Protein AF-A0A367Y0B6-F1 (afdb_monomer_lite)

Secondary structure (DSSP, 8-state):
-HHHHHHHHHHHHHHHHHHHHT--TTSHHHHHHHHHHHHHHTTS-HHHHHHHHHH-GGGHHHHHHHHHHS-----SS------S--

Structure (mmCIF, N/CA/C/O backbone):
data_AF-A0A367Y0B6-F1
#
_entry.id   AF-A0A367Y0B6-F1
#
loop_
_atom_site.group_PDB
_atom_site.id
_atom_site.type_symbol
_atom_site.label_atom_id
_atom_site.label_alt_id
_atom_site.label_comp_id
_atom_site.label_asym_id
_atom_site.label_entity_id
_atom_site.label_seq_id
_atom_site.pdbx_PDB_ins_code
_atom_site.Cartn_x
_atom_site.Cartn_y
_atom_site.Cartn_z
_atom_site.occupancy
_atom_site.B_iso_or_equiv
_atom_site.auth_seq_id
_atom_site.auth_comp_id
_atom_site.auth_asym_id
_atom_site.auth_atom_id
_atom_site.pdbx_PDB_model_num
ATOM 1 N N . MET A 1 1 ? 34.551 -11.726 14.968 1.00 56.38 1 MET A N 1
ATOM 2 C CA . MET A 1 1 ? 34.124 -10.736 13.948 1.00 56.38 1 MET A CA 1
ATOM 3 C C . MET A 1 1 ? 32.629 -10.856 13.637 1.00 56.38 1 MET A C 1
ATOM 5 O O . MET A 1 1 ? 31.923 -9.873 13.808 1.00 56.38 1 MET A O 1
ATOM 9 N N . LEU A 1 2 ? 32.121 -12.050 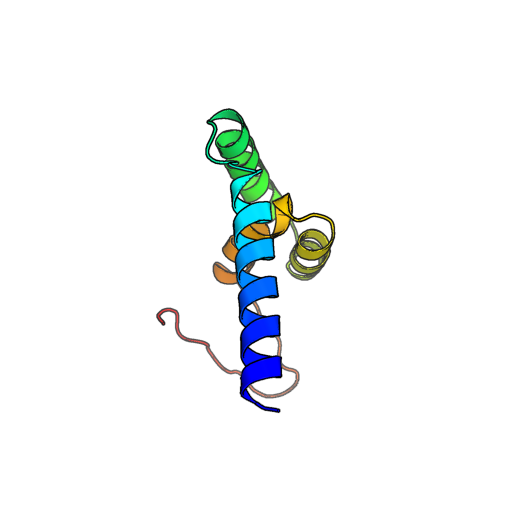13.304 1.00 58.34 2 LEU A N 1
ATOM 10 C CA . LEU A 1 2 ? 30.683 -12.310 13.098 1.00 58.34 2 LEU A CA 1
ATOM 11 C C . LEU A 1 2 ? 29.786 -11.939 14.295 1.00 58.34 2 LEU A C 1
ATOM 13 O O . LEU A 1 2 ? 28.784 -11.258 14.111 1.00 58.34 2 LEU A O 1
ATOM 17 N N . GLU A 1 3 ? 30.170 -12.287 15.527 1.00 67.19 3 GLU A N 1
ATOM 18 C CA . GLU A 1 3 ? 29.369 -11.925 16.712 1.00 67.19 3 GLU A CA 1
ATOM 19 C C . GLU A 1 3 ? 29.258 -10.415 16.948 1.00 67.19 3 GLU A C 1
ATOM 21 O O . GLU A 1 3 ? 28.246 -9.930 17.448 1.00 67.19 3 GLU A O 1
ATOM 26 N N . TYR A 1 4 ? 30.291 -9.656 16.578 1.00 74.19 4 TYR A N 1
ATOM 27 C CA . TYR A 1 4 ? 30.266 -8.202 16.690 1.00 74.19 4 TYR A CA 1
ATOM 28 C C . TYR A 1 4 ? 29.253 -7.611 15.705 1.00 74.19 4 TYR A C 1
ATOM 30 O O . TYR A 1 4 ? 28.452 -6.765 16.088 1.00 74.19 4 TYR A O 1
ATOM 38 N N . ILE A 1 5 ? 29.226 -8.122 14.470 1.00 62.72 5 ILE A N 1
ATOM 39 C CA . ILE A 1 5 ? 28.266 -7.714 13.437 1.00 62.72 5 ILE A CA 1
ATOM 40 C C . ILE A 1 5 ? 26.833 -8.055 13.872 1.00 62.72 5 ILE A C 1
ATOM 42 O O . ILE A 1 5 ? 25.965 -7.184 13.834 1.00 62.72 5 ILE A O 1
ATOM 46 N N . LEU A 1 6 ? 26.591 -9.270 14.375 1.00 60.47 6 LEU A N 1
ATOM 47 C CA . LEU A 1 6 ? 25.269 -9.687 14.865 1.00 60.47 6 LEU A CA 1
ATOM 48 C C . LEU A 1 6 ? 24.782 -8.812 16.028 1.00 60.47 6 LEU A C 1
ATOM 50 O O . LEU A 1 6 ? 23.642 -8.349 16.021 1.00 60.47 6 LEU A O 1
ATOM 54 N N . ARG A 1 7 ? 25.666 -8.480 16.978 1.00 69.12 7 ARG A N 1
ATOM 55 C CA . ARG A 1 7 ? 25.333 -7.576 18.091 1.00 69.12 7 ARG A CA 1
ATOM 56 C C . ARG A 1 7 ? 24.999 -6.155 17.633 1.00 69.12 7 ARG A C 1
ATOM 58 O O . ARG A 1 7 ? 24.189 -5.505 18.289 1.00 69.12 7 ARG A O 1
ATOM 65 N N . GLN A 1 8 ? 25.595 -5.657 16.548 1.00 65.69 8 GLN A N 1
ATOM 66 C CA . GLN A 1 8 ? 25.244 -4.338 16.006 1.00 65.69 8 GLN A CA 1
ATOM 67 C C . GLN A 1 8 ? 23.898 -4.360 15.270 1.00 65.69 8 GLN A C 1
ATOM 69 O O . GLN A 1 8 ? 23.096 -3.439 15.439 1.00 65.69 8 GLN A O 1
ATOM 74 N N . VAL A 1 9 ? 23.600 -5.436 14.535 1.00 68.19 9 VAL A N 1
ATOM 75 C CA . VAL A 1 9 ? 22.299 -5.630 13.872 1.00 68.19 9 VAL A CA 1
ATOM 76 C C . VAL A 1 9 ? 21.161 -5.714 14.896 1.00 68.19 9 VAL A C 1
ATOM 78 O O . VAL A 1 9 ? 20.135 -5.050 14.729 1.00 68.19 9 VAL A O 1
ATOM 81 N N . ASP A 1 10 ? 21.348 -6.447 15.996 1.00 67.69 10 ASP A N 1
ATOM 82 C CA . ASP A 1 10 ? 20.330 -6.564 17.048 1.00 67.69 10 ASP A CA 1
ATOM 83 C C . ASP A 1 10 ? 20.119 -5.263 17.831 1.00 67.69 10 ASP A C 1
ATOM 85 O O . ASP A 1 10 ? 18.983 -4.926 18.181 1.00 67.69 10 ASP A O 1
ATOM 89 N N . ARG A 1 11 ? 21.176 -4.468 18.056 1.00 62.47 11 ARG A N 1
ATOM 90 C CA . ARG A 1 11 ? 21.028 -3.116 18.624 1.00 62.47 11 ARG A CA 1
ATOM 91 C C . ARG A 1 11 ? 20.224 -2.206 17.701 1.00 62.47 11 ARG A C 1
ATOM 93 O O . ARG A 1 11 ? 19.307 -1.542 18.183 1.00 62.47 11 ARG A O 1
ATOM 100 N N . GLY A 1 12 ? 20.506 -2.228 16.397 1.00 59.69 12 GLY A N 1
ATOM 101 C CA . GLY A 1 12 ? 19.748 -1.468 15.399 1.00 59.69 12 GLY A CA 1
ATOM 102 C C . GLY A 1 12 ? 18.268 -1.857 15.376 1.00 59.69 12 GLY A C 1
ATOM 103 O O . GLY A 1 12 ? 17.396 -0.988 15.415 1.00 59.69 12 GLY A O 1
ATOM 104 N N . ARG A 1 13 ? 17.964 -3.161 15.423 1.00 60.12 13 ARG A N 1
ATOM 105 C CA . ARG A 1 13 ? 1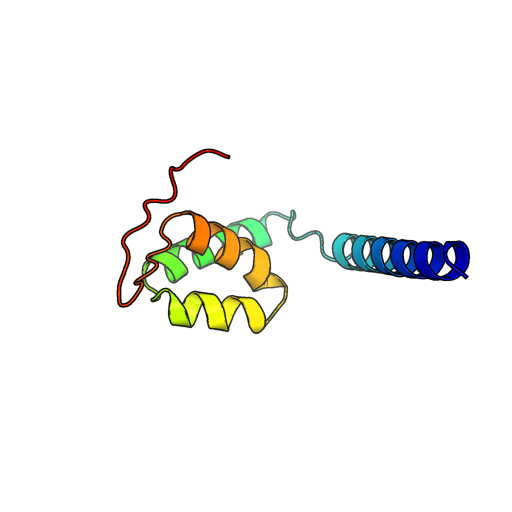6.586 -3.682 15.489 1.00 60.12 13 ARG A CA 1
ATOM 106 C C . ARG A 1 13 ? 15.850 -3.264 16.760 1.00 60.12 13 ARG A C 1
ATOM 108 O O . ARG A 1 13 ? 14.684 -2.882 16.688 1.00 60.12 13 ARG A O 1
ATOM 115 N N . ASN A 1 14 ? 16.510 -3.298 17.915 1.00 58.16 14 ASN A N 1
ATOM 116 C CA . ASN A 1 14 ? 15.900 -2.898 19.186 1.00 58.16 14 ASN A CA 1
ATOM 117 C C . ASN A 1 14 ? 15.685 -1.382 19.285 1.00 58.16 14 ASN A C 1
ATOM 119 O O . ASN A 1 14 ? 14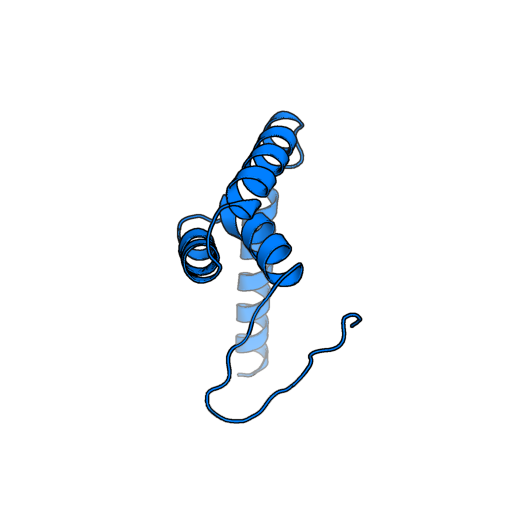.690 -0.936 19.858 1.00 58.16 14 ASN A O 1
ATOM 123 N N . GLN A 1 15 ? 16.575 -0.587 18.692 1.00 60.59 15 GLN A N 1
ATOM 124 C CA . GLN A 1 15 ? 16.424 0.862 18.614 1.00 60.59 15 GLN A CA 1
ATOM 125 C C . GLN A 1 15 ? 15.293 1.256 17.655 1.00 60.59 15 GLN A C 1
ATOM 127 O O . GLN A 1 15 ? 14.468 2.095 18.011 1.00 60.59 15 GLN A O 1
ATOM 132 N N . LEU A 1 16 ? 15.168 0.571 16.512 1.00 56.19 16 LEU A N 1
ATOM 133 C CA . LEU A 1 16 ? 14.013 0.684 15.616 1.00 56.19 16 LEU A CA 1
ATOM 134 C C . LEU A 1 16 ? 12.712 0.310 16.335 1.00 56.19 16 LEU A C 1
ATOM 136 O O . LEU A 1 16 ? 11.784 1.112 16.346 1.00 56.19 16 LEU A O 1
ATOM 140 N N . LYS A 1 17 ? 12.652 -0.842 17.018 1.00 58.03 17 LYS A N 1
ATOM 141 C CA . LYS A 1 17 ? 11.468 -1.244 17.805 1.00 58.03 17 LYS A CA 1
ATOM 142 C C . LYS A 1 17 ? 11.078 -0.205 18.862 1.00 58.03 17 LYS A C 1
ATOM 144 O O . LYS A 1 17 ? 9.893 0.069 19.026 1.00 58.03 17 LYS A O 1
ATOM 149 N N . ARG A 1 18 ? 12.048 0.418 19.544 1.00 57.09 18 ARG A N 1
ATOM 150 C CA . ARG A 1 18 ? 11.784 1.517 20.493 1.00 57.09 18 ARG A CA 1
ATOM 151 C C . ARG A 1 18 ? 11.258 2.780 19.807 1.00 57.09 18 ARG A C 1
ATOM 153 O O . ARG A 1 18 ? 10.358 3.410 20.347 1.00 57.09 18 ARG A O 1
ATOM 160 N N . LEU A 1 19 ? 11.763 3.137 18.626 1.00 55.09 19 LEU A N 1
ATOM 161 C CA . LEU A 1 19 ? 11.254 4.280 17.855 1.00 55.09 19 LEU A CA 1
ATOM 162 C C . LEU A 1 19 ? 9.830 4.042 17.322 1.00 55.09 19 LEU A C 1
ATOM 164 O O . LEU A 1 19 ? 9.017 4.969 17.330 1.00 55.09 19 LEU A O 1
ATOM 168 N N . TYR A 1 20 ? 9.510 2.809 16.918 1.00 53.97 20 TYR A N 1
ATOM 169 C CA . TYR A 1 20 ? 8.149 2.412 16.540 1.00 53.97 20 TYR A CA 1
ATOM 170 C C . TYR A 1 20 ? 7.197 2.422 17.748 1.00 53.97 20 TYR A C 1
ATOM 172 O O . TYR A 1 20 ? 6.093 2.941 17.642 1.00 53.97 20 TYR A O 1
ATOM 180 N N . SER A 1 21 ? 7.657 1.979 18.925 1.00 54.41 21 SER A N 1
ATOM 181 C CA . SER A 1 21 ? 6.882 1.999 20.179 1.00 54.41 21 SER A CA 1
ATOM 182 C C . SER A 1 21 ? 6.492 3.402 20.670 1.00 54.41 21 SER A C 1
ATOM 184 O O . SER A 1 21 ? 5.563 3.517 21.466 1.00 54.41 21 SER A O 1
ATOM 186 N N . ILE A 1 22 ? 7.194 4.462 20.257 1.00 54.78 22 ILE A N 1
ATOM 187 C CA . ILE A 1 22 ? 6.916 5.837 20.713 1.00 54.78 22 ILE A CA 1
ATOM 188 C C . ILE A 1 22 ? 5.780 6.488 19.902 1.00 54.78 22 ILE A C 1
ATOM 190 O O . ILE A 1 22 ? 5.180 7.456 20.362 1.00 54.78 22 ILE A O 1
ATOM 194 N N . ASN A 1 23 ? 5.412 5.937 18.740 1.00 50.00 23 ASN A N 1
ATOM 195 C CA . ASN A 1 23 ? 4.343 6.480 17.896 1.00 50.00 23 ASN A CA 1
ATOM 196 C C . ASN A 1 23 ? 3.234 5.457 17.712 1.00 50.00 23 ASN A C 1
ATOM 198 O O . ASN A 1 23 ? 2.991 4.979 16.608 1.00 50.00 23 ASN A O 1
ATOM 202 N N . ASN A 1 24 ? 2.564 5.135 18.816 1.00 52.78 24 ASN A N 1
ATOM 203 C CA . ASN A 1 24 ? 1.322 4.377 18.778 1.00 52.78 24 ASN A CA 1
ATOM 204 C C . ASN A 1 24 ? 0.240 5.235 18.106 1.00 52.78 24 ASN A C 1
ATOM 206 O O . ASN A 1 24 ? -0.498 5.970 18.767 1.00 52.78 24 ASN A O 1
ATOM 210 N N . PHE A 1 25 ? 0.176 5.131 16.780 1.00 53.41 25 PHE A N 1
ATOM 211 C CA . PHE A 1 25 ? -0.910 5.627 15.937 1.00 53.41 25 PHE A CA 1
ATOM 212 C C . PHE A 1 25 ? -2.212 4.817 16.139 1.00 53.41 25 PHE A C 1
ATOM 214 O O . PHE A 1 25 ? -3.242 5.165 15.587 1.00 53.41 25 PHE A O 1
ATOM 221 N N . ASP A 1 26 ? -2.227 3.830 17.042 1.00 52.94 26 ASP A N 1
ATOM 222 C CA . ASP A 1 26 ? -3.423 3.079 17.466 1.00 52.94 26 ASP A CA 1
ATOM 223 C C . ASP A 1 26 ? -4.461 3.901 18.267 1.00 52.94 26 ASP A C 1
ATOM 225 O O . ASP A 1 26 ? -5.455 3.364 18.761 1.00 52.94 26 ASP A O 1
ATOM 229 N N . ARG A 1 27 ? -4.267 5.216 18.445 1.00 55.81 27 ARG A N 1
ATOM 230 C CA . ARG A 1 27 ? -5.244 6.089 19.123 1.00 55.81 27 ARG A CA 1
ATOM 231 C C . ARG A 1 27 ? -6.269 6.603 18.111 1.00 55.81 27 ARG A C 1
ATOM 233 O O . ARG A 1 27 ? -5.890 7.193 17.108 1.00 55.81 27 ARG A O 1
ATOM 240 N N . GLY A 1 28 ? -7.562 6.445 18.411 1.00 56.56 28 GLY A N 1
ATOM 241 C CA . GLY A 1 28 ? -8.687 6.543 17.461 1.00 56.56 28 GLY A CA 1
ATOM 242 C C . GLY A 1 28 ? -8.723 7.709 16.455 1.00 56.56 28 GLY A C 1
ATOM 243 O O . GLY A 1 28 ? -9.230 7.516 15.357 1.00 56.56 28 GLY A O 1
ATOM 244 N N . ILE A 1 29 ? -8.155 8.884 16.757 1.00 61.44 29 ILE A N 1
ATOM 245 C CA . ILE A 1 29 ? -8.059 9.995 15.786 1.00 61.44 29 ILE A CA 1
ATOM 246 C C . ILE A 1 29 ? -7.135 9.636 14.613 1.00 61.44 29 ILE A C 1
ATOM 248 O O . ILE A 1 29 ? -7.445 9.945 13.467 1.00 61.44 29 ILE A O 1
ATOM 252 N N . PHE A 1 30 ? -6.022 8.953 14.870 1.00 64.19 30 PHE A N 1
ATOM 253 C CA . PHE A 1 30 ? -5.081 8.552 13.825 1.00 64.19 30 PHE A CA 1
ATOM 254 C C . PHE A 1 30 ? -5.662 7.483 12.904 1.00 64.19 30 PHE A C 1
ATOM 256 O O . PHE A 1 30 ? -5.430 7.547 11.704 1.00 64.19 30 PHE A O 1
ATOM 263 N N . ARG A 1 31 ? -6.509 6.596 13.431 1.00 67.81 31 ARG A N 1
ATOM 264 C CA . ARG A 1 31 ? -7.260 5.633 12.620 1.00 67.81 31 ARG A CA 1
ATOM 265 C C . ARG A 1 31 ? -8.233 6.320 11.651 1.00 67.81 31 ARG A C 1
ATOM 267 O O . ARG A 1 31 ? -8.324 5.922 10.498 1.00 67.81 31 ARG A O 1
ATOM 274 N N . ILE A 1 32 ? -8.904 7.395 12.079 1.00 69.94 32 ILE A N 1
ATOM 275 C CA . ILE A 1 32 ? -9.748 8.210 11.183 1.00 69.94 32 ILE A CA 1
ATOM 276 C C . ILE A 1 32 ? -8.895 8.865 10.087 1.00 69.94 32 ILE A C 1
ATOM 278 O O . ILE A 1 32 ? -9.293 8.897 8.924 1.00 69.94 32 ILE A O 1
ATOM 282 N N . ILE A 1 33 ? -7.710 9.373 10.440 1.00 78.75 33 ILE A N 1
ATOM 283 C CA . ILE A 1 33 ? -6.786 9.963 9.462 1.00 78.75 33 ILE A CA 1
ATOM 284 C C . ILE A 1 33 ? -6.304 8.899 8.469 1.00 78.75 33 ILE A C 1
ATOM 286 O O . ILE A 1 33 ? -6.237 9.189 7.279 1.00 78.75 33 ILE A O 1
ATOM 290 N N . GLU A 1 34 ? -6.020 7.675 8.917 1.00 79.25 34 GLU A N 1
ATOM 291 C CA . GLU A 1 34 ? -5.676 6.552 8.037 1.00 79.25 34 GLU A CA 1
ATOM 292 C C . GLU A 1 34 ? -6.821 6.199 7.081 1.00 79.25 34 GLU A C 1
ATOM 294 O O . GLU A 1 34 ? -6.583 6.064 5.884 1.00 79.25 34 GLU A O 1
ATOM 299 N N . GLU A 1 35 ? -8.066 6.125 7.558 1.00 81.88 35 GLU A N 1
ATOM 300 C CA . GLU A 1 35 ? -9.234 5.848 6.707 1.00 81.88 35 GLU A CA 1
ATOM 301 C C . GLU A 1 35 ? -9.449 6.933 5.640 1.00 81.88 35 GLU A C 1
ATOM 303 O O . GLU A 1 35 ? -9.725 6.625 4.477 1.00 81.88 35 GLU A O 1
ATOM 308 N N . ILE A 1 36 ? -9.301 8.210 6.010 1.00 85.94 36 ILE A N 1
ATOM 309 C CA . ILE A 1 36 ? -9.379 9.332 5.063 1.00 85.94 36 ILE A CA 1
ATOM 310 C C . ILE A 1 36 ? -8.218 9.266 4.069 1.00 85.94 36 ILE A C 1
ATOM 312 O O . ILE A 1 36 ? -8.429 9.434 2.868 1.00 85.94 36 ILE A O 1
ATOM 316 N N . LEU A 1 37 ? -7.005 9.001 4.552 1.00 87.56 37 LEU A N 1
ATOM 317 C CA . LEU A 1 37 ? -5.821 8.878 3.715 1.00 87.56 37 LEU A CA 1
ATOM 318 C C . LEU A 1 37 ? -5.993 7.756 2.689 1.00 87.56 37 LEU A C 1
ATOM 320 O O . LEU A 1 37 ? -5.756 7.999 1.513 1.00 87.56 37 LEU A O 1
ATOM 324 N N . CYS A 1 38 ? -6.463 6.573 3.086 1.00 84.94 38 CYS A N 1
ATOM 325 C CA . CYS A 1 38 ? -6.721 5.471 2.157 1.00 84.94 38 CYS A CA 1
ATOM 326 C C . CYS A 1 38 ? -7.693 5.874 1.038 1.00 84.94 38 CYS A C 1
ATOM 328 O O . CYS A 1 38 ? -7.399 5.615 -0.126 1.00 84.94 38 CYS A O 1
ATOM 330 N N . LYS A 1 39 ? -8.776 6.600 1.359 1.00 88.31 39 LYS A N 1
ATOM 331 C CA . LYS A 1 39 ? -9.709 7.135 0.348 1.00 88.31 39 LYS A CA 1
ATOM 332 C C . LYS A 1 39 ? -9.061 8.145 -0.594 1.00 88.31 39 LYS A C 1
ATOM 334 O O . LYS A 1 39 ? -9.396 8.187 -1.771 1.00 88.31 39 LYS A O 1
ATOM 339 N N . ILE A 1 40 ? -8.144 8.974 -0.094 1.00 88.69 40 ILE A N 1
ATOM 340 C CA . ILE A 1 40 ? -7.373 9.883 -0.951 1.00 88.69 40 ILE A CA 1
ATOM 341 C C . ILE A 1 40 ? -6.495 9.057 -1.894 1.00 88.69 40 ILE A C 1
ATOM 343 O O . ILE A 1 40 ? -6.510 9.302 -3.098 1.00 88.69 40 ILE A O 1
ATOM 347 N N . LEU A 1 41 ? -5.783 8.053 -1.374 1.00 89.38 41 LEU A N 1
ATOM 348 C CA . LEU A 1 41 ? -4.888 7.205 -2.164 1.00 89.38 41 LEU A CA 1
ATOM 349 C C . LEU A 1 41 ? -5.615 6.403 -3.256 1.00 89.38 41 LEU A C 1
ATOM 351 O O . LEU A 1 41 ? -4.982 6.062 -4.247 1.00 89.38 41 LEU A O 1
ATOM 355 N N . ASP A 1 42 ? -6.926 6.160 -3.140 1.00 88.25 42 ASP A N 1
ATOM 356 C CA . ASP A 1 42 ? -7.745 5.584 -4.225 1.00 88.25 42 ASP A CA 1
ATOM 357 C C . ASP A 1 42 ? -7.741 6.437 -5.503 1.00 88.25 42 ASP A C 1
ATOM 359 O O . ASP A 1 42 ? -7.946 5.920 -6.599 1.00 88.25 42 ASP A O 1
ATOM 363 N N . SER A 1 43 ? -7.523 7.745 -5.362 1.00 89.31 43 SER A N 1
ATOM 364 C CA . SER A 1 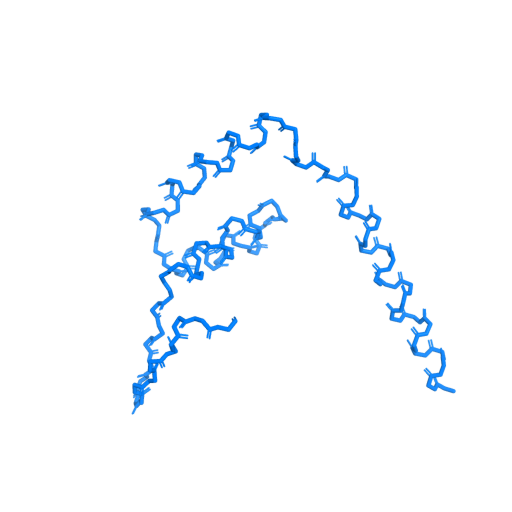43 ? -7.534 8.717 -6.460 1.00 89.31 43 SER A CA 1
ATOM 365 C C . SER A 1 43 ? -6.136 9.120 -6.940 1.00 89.31 43 SER A C 1
ATOM 367 O O . SER A 1 43 ? -6.005 9.899 -7.883 1.00 89.31 43 SER A O 1
ATOM 369 N N . VAL A 1 44 ? -5.087 8.603 -6.295 1.00 88.81 44 VAL A N 1
ATOM 370 C CA . VAL A 1 44 ? -3.688 8.939 -6.579 1.00 88.81 44 VAL A CA 1
ATOM 371 C C . VAL A 1 44 ? -3.066 7.839 -7.438 1.00 88.81 44 VAL A C 1
ATOM 373 O O . VAL A 1 44 ? -3.329 6.654 -7.246 1.00 88.81 44 VAL A O 1
ATOM 376 N N . ASN A 1 45 ? -2.226 8.216 -8.402 1.00 89.69 45 ASN A N 1
ATOM 377 C CA . ASN A 1 45 ? -1.542 7.233 -9.237 1.00 89.69 45 ASN A CA 1
ATOM 378 C C . ASN A 1 45 ? -0.454 6.470 -8.450 1.00 89.69 45 ASN A C 1
ATOM 380 O O . ASN A 1 45 ? 0.053 6.919 -7.423 1.00 89.69 45 ASN A O 1
ATOM 384 N N . GLN A 1 46 ? -0.058 5.305 -8.962 1.00 87.19 46 GLN A N 1
ATOM 385 C CA . GLN A 1 46 ? 0.897 4.420 -8.290 1.00 87.19 46 GLN A CA 1
ATOM 386 C C . GLN A 1 46 ? 2.266 5.073 -8.029 1.00 87.19 46 GLN A C 1
ATOM 388 O O . GLN A 1 46 ? 2.868 4.827 -6.984 1.00 87.19 46 GLN A O 1
ATOM 393 N N . ILE A 1 47 ? 2.762 5.901 -8.955 1.00 89.62 47 ILE A N 1
ATOM 394 C CA . ILE A 1 47 ? 4.071 6.564 -8.832 1.00 89.62 47 ILE A CA 1
ATOM 395 C C . ILE A 1 47 ? 4.047 7.575 -7.683 1.00 89.62 47 ILE A C 1
ATOM 397 O O . ILE A 1 47 ? 4.953 7.596 -6.851 1.00 89.62 47 ILE A O 1
ATOM 401 N N . ASP A 1 48 ? 2.982 8.359 -7.586 1.00 90.62 48 ASP A N 1
ATOM 402 C CA . ASP A 1 48 ? 2.805 9.344 -6.528 1.00 90.62 48 ASP A CA 1
ATOM 403 C C . ASP A 1 48 ? 2.609 8.670 -5.167 1.00 90.62 48 ASP A C 1
ATOM 405 O O . ASP A 1 48 ? 3.160 9.141 -4.173 1.00 90.62 48 ASP A O 1
ATOM 409 N N . ILE A 1 49 ? 1.929 7.518 -5.108 1.00 90.56 49 ILE A N 1
ATOM 410 C CA . ILE A 1 49 ? 1.844 6.705 -3.881 1.00 90.56 49 ILE A CA 1
ATOM 411 C C . ILE A 1 49 ? 3.238 6.208 -3.461 1.00 90.56 49 ILE A C 1
ATOM 413 O O . ILE A 1 49 ? 3.579 6.249 -2.274 1.00 90.56 49 ILE A O 1
ATOM 417 N N . ILE A 1 50 ? 4.071 5.767 -4.412 1.00 90.38 50 ILE A N 1
ATOM 418 C CA . ILE A 1 50 ? 5.458 5.358 -4.137 1.00 90.38 50 ILE A CA 1
ATOM 419 C C . ILE A 1 50 ? 6.255 6.536 -3.576 1.00 90.38 50 ILE A C 1
ATOM 421 O O . ILE A 1 50 ? 6.915 6.375 -2.550 1.00 90.38 50 ILE A O 1
ATOM 425 N N . HIS A 1 51 ? 6.178 7.715 -4.193 1.00 91.50 51 HIS A N 1
ATOM 426 C CA . HIS A 1 51 ? 6.866 8.904 -3.691 1.00 91.50 51 HIS A CA 1
ATOM 427 C C . HIS A 1 51 ? 6.377 9.295 -2.294 1.00 91.50 51 HIS A C 1
ATOM 429 O O . HIS A 1 51 ? 7.195 9.488 -1.392 1.00 91.50 51 HIS A O 1
ATOM 435 N N . LEU A 1 52 ? 5.060 9.333 -2.078 1.00 90.12 52 LEU A N 1
ATOM 436 C CA . LEU A 1 52 ? 4.445 9.700 -0.803 1.00 90.12 52 LEU A CA 1
ATOM 437 C C . LEU A 1 52 ? 4.898 8.787 0.342 1.00 90.12 52 LEU A C 1
ATOM 439 O O . LEU A 1 52 ? 5.175 9.267 1.445 1.00 90.12 52 LEU A O 1
ATOM 443 N N . ARG A 1 53 ? 5.068 7.488 0.068 1.00 89.00 53 ARG A N 1
ATOM 444 C CA . ARG A 1 53 ? 5.590 6.501 1.025 1.00 89.00 53 ARG A CA 1
ATOM 445 C C . ARG A 1 53 ? 6.947 6.901 1.620 1.00 89.00 53 ARG A C 1
ATOM 447 O O . ARG A 1 53 ? 7.227 6.555 2.769 1.00 89.00 53 ARG A O 1
ATOM 454 N N . PHE A 1 54 ? 7.792 7.603 0.863 1.00 87.88 54 PHE A N 1
ATOM 455 C CA . PHE A 1 54 ? 9.137 8.000 1.293 1.00 87.88 54 PHE A CA 1
ATOM 456 C C . PHE A 1 54 ? 9.201 9.377 1.967 1.00 87.88 54 PHE A C 1
ATOM 458 O O . PHE A 1 54 ? 10.222 9.694 2.574 1.00 87.88 54 PHE A O 1
ATOM 465 N N . ILE A 1 55 ? 8.129 10.176 1.921 1.00 88.81 55 ILE A N 1
ATOM 466 C CA . ILE A 1 55 ? 8.116 11.540 2.481 1.00 88.81 55 ILE A CA 1
ATOM 467 C C . ILE A 1 55 ? 8.123 11.521 4.012 1.00 88.81 55 ILE A C 1
ATOM 469 O O . ILE A 1 55 ? 8.858 12.273 4.649 1.00 88.81 55 ILE A O 1
ATOM 473 N N . HIS A 1 56 ? 7.295 10.676 4.628 1.00 85.62 56 HIS A N 1
ATOM 474 C CA . HIS A 1 56 ? 7.173 10.622 6.083 1.00 85.62 56 HIS A CA 1
ATOM 475 C C . HIS A 1 56 ? 6.758 9.229 6.558 1.00 85.62 56 HIS A C 1
ATOM 477 O O . HIS A 1 56 ? 5.954 8.558 5.915 1.00 85.62 56 HIS A O 1
ATOM 483 N N . ARG A 1 57 ? 7.242 8.814 7.740 1.00 81.88 57 ARG A N 1
ATOM 484 C CA . ARG A 1 57 ? 6.965 7.480 8.314 1.00 81.88 57 ARG A CA 1
ATOM 485 C C . ARG A 1 57 ? 5.473 7.151 8.429 1.00 81.88 57 ARG A C 1
ATOM 487 O O . ARG A 1 57 ? 5.103 5.993 8.334 1.00 81.88 57 ARG A O 1
ATOM 494 N N . PHE A 1 58 ? 4.634 8.171 8.625 1.00 82.38 58 PHE A N 1
ATOM 495 C CA . PHE A 1 58 ? 3.179 8.024 8.719 1.00 82.38 58 PHE A CA 1
ATOM 496 C C . PHE A 1 58 ? 2.578 7.430 7.439 1.00 82.38 58 PHE A C 1
ATOM 498 O O . PHE A 1 58 ? 1.665 6.621 7.505 1.00 82.38 58 PHE A O 1
ATOM 505 N N . PHE A 1 59 ? 3.131 7.777 6.276 1.00 85.31 59 PHE A N 1
ATOM 506 C CA . PHE A 1 59 ? 2.647 7.293 4.987 1.00 85.31 59 PHE A CA 1
ATOM 507 C C . PHE A 1 59 ? 3.167 5.896 4.637 1.00 85.31 59 PHE A C 1
ATOM 509 O O . PHE A 1 59 ? 2.686 5.311 3.670 1.00 85.31 59 PHE A O 1
ATOM 516 N N . GLN A 1 60 ? 4.121 5.339 5.396 1.00 86.06 60 GLN A N 1
ATOM 517 C CA . GLN A 1 60 ? 4.757 4.070 5.039 1.00 86.06 60 GLN A CA 1
ATOM 518 C C . GLN A 1 60 ? 3.762 2.917 4.949 1.00 86.06 60 GLN A C 1
ATOM 520 O O . GLN A 1 60 ? 3.740 2.233 3.925 1.00 86.06 60 GLN A O 1
ATOM 525 N N . GLU A 1 61 ? 2.958 2.704 5.993 1.00 85.50 61 GLU A N 1
ATOM 526 C CA . GLU A 1 61 ? 1.998 1.598 6.030 1.00 85.50 61 GLU A CA 1
ATOM 527 C C . GLU A 1 61 ? 0.771 1.842 5.144 1.00 85.50 61 GLU A C 1
ATOM 529 O O . GLU A 1 61 ? 0.506 0.980 4.307 1.00 85.50 61 GLU A O 1
ATOM 534 N N . PRO A 1 62 ? 0.085 3.002 5.193 1.00 87.38 62 PRO A N 1
ATOM 535 C CA . PRO A 1 62 ? -1.060 3.255 4.316 1.00 87.38 62 PRO A CA 1
ATOM 536 C C . PRO A 1 62 ? -0.710 3.138 2.827 1.00 87.38 62 PRO A C 1
ATOM 538 O O . PRO A 1 62 ? -1.421 2.482 2.069 1.00 87.38 62 PRO A O 1
ATOM 541 N N . CYS A 1 63 ? 0.437 3.689 2.404 1.00 89.81 63 CYS A N 1
ATOM 542 C CA . CYS A 1 63 ? 0.881 3.565 1.015 1.00 89.81 63 CYS A CA 1
ATOM 543 C C . CYS A 1 63 ? 1.297 2.128 0.676 1.00 89.81 63 CYS A C 1
ATOM 545 O O . CYS A 1 63 ? 1.030 1.671 -0.431 1.00 89.81 63 CYS A O 1
ATOM 547 N N . ARG A 1 64 ? 1.928 1.388 1.603 1.00 87.81 64 ARG A N 1
ATOM 548 C CA . ARG A 1 64 ? 2.269 -0.029 1.383 1.00 87.81 64 ARG A CA 1
ATOM 549 C C . ARG A 1 64 ? 1.012 -0.869 1.183 1.00 87.81 64 ARG A C 1
ATOM 551 O O . ARG A 1 64 ? 0.970 -1.643 0.233 1.00 87.81 64 ARG A O 1
ATOM 558 N N . VAL A 1 65 ? 0.013 -0.713 2.051 1.00 87.12 65 VAL A N 1
ATOM 559 C CA . VAL A 1 65 ? -1.273 -1.415 1.941 1.00 87.12 65 VAL A CA 1
ATOM 560 C C . VAL A 1 65 ? -1.927 -1.086 0.604 1.00 87.12 65 VAL A C 1
ATOM 562 O O . VAL A 1 65 ? -2.267 -2.004 -0.136 1.00 87.12 65 VAL A O 1
ATOM 565 N N . LYS A 1 66 ? -1.989 0.198 0.232 1.00 85.88 66 LYS A N 1
ATOM 566 C CA . LYS A 1 66 ? -2.590 0.616 -1.037 1.00 85.88 66 LYS A CA 1
ATOM 567 C C . LYS A 1 66 ? -1.881 0.039 -2.262 1.00 85.88 66 LYS A C 1
ATOM 569 O O . LYS A 1 66 ? -2.536 -0.458 -3.174 1.00 85.88 66 LYS A O 1
ATOM 574 N N . LEU A 1 67 ? -0.548 0.067 -2.278 1.00 86.31 67 LEU A N 1
ATOM 575 C CA . LEU A 1 67 ? 0.233 -0.530 -3.363 1.00 86.31 67 LEU A CA 1
ATOM 576 C C . LEU A 1 67 ? -0.017 -2.038 -3.457 1.00 86.31 67 LEU A C 1
ATOM 578 O O . LEU A 1 67 ? -0.127 -2.556 -4.557 1.00 86.31 67 LEU A O 1
ATOM 582 N N . LEU A 1 68 ? -0.159 -2.744 -2.334 1.00 85.12 68 LEU A N 1
ATOM 583 C CA . LEU A 1 68 ? -0.448 -4.182 -2.338 1.00 85.12 68 LEU A CA 1
ATOM 584 C C . LEU A 1 68 ? -1.863 -4.526 -2.825 1.00 85.12 68 LEU A C 1
ATOM 586 O O . LEU A 1 68 ? -2.077 -5.642 -3.296 1.00 85.12 68 LEU A O 1
ATOM 590 N N . GLU A 1 69 ? -2.824 -3.606 -2.730 1.00 84.69 69 GLU A N 1
ATOM 591 C CA . GLU A 1 69 ? -4.176 -3.832 -3.247 1.00 84.69 69 GLU A CA 1
ATOM 592 C C . GLU A 1 69 ? -4.202 -3.888 -4.777 1.00 84.69 69 GLU A C 1
ATOM 594 O O . GLU A 1 69 ? -4.836 -4.791 -5.323 1.00 84.69 69 GLU A O 1
ATOM 599 N N . ASN A 1 70 ? -3.503 -2.958 -5.444 1.00 70.88 70 ASN A N 1
ATOM 600 C CA . ASN A 1 70 ? -3.533 -2.763 -6.899 1.00 70.88 70 ASN A CA 1
ATOM 601 C C . ASN A 1 70 ? -2.166 -2.310 -7.450 1.00 70.88 70 ASN A C 1
ATOM 603 O O . ASN A 1 70 ? -2.032 -1.192 -7.952 1.00 70.88 70 ASN A O 1
ATOM 607 N N . ILE A 1 71 ? -1.139 -3.162 -7.368 1.00 76.19 71 ILE A N 1
ATOM 608 C CA . ILE A 1 71 ? 0.128 -2.892 -8.059 1.00 76.19 71 ILE A CA 1
ATOM 609 C C . ILE A 1 71 ? 0.021 -3.310 -9.526 1.00 76.19 71 ILE A C 1
ATOM 611 O O . ILE A 1 71 ? -0.162 -4.481 -9.855 1.00 76.19 71 ILE A O 1
ATOM 615 N N . HIS A 1 72 ? 0.171 -2.344 -10.421 1.00 69.44 72 HIS A N 1
ATOM 616 C CA . HIS A 1 72 ? 0.351 -2.579 -11.842 1.00 69.44 72 HIS A CA 1
ATOM 617 C C . HIS A 1 72 ? 1.842 -2.485 -12.151 1.00 69.44 72 HIS A C 1
ATOM 619 O O . HIS A 1 72 ? 2.446 -1.410 -12.112 1.00 69.44 72 HIS A O 1
ATOM 625 N N . VAL A 1 73 ? 2.455 -3.636 -12.414 1.00 68.75 73 VAL A N 1
ATOM 626 C CA . VAL A 1 73 ? 3.839 -3.716 -12.880 1.00 68.75 73 VAL A CA 1
ATOM 627 C C . VAL A 1 73 ? 3.790 -3.851 -14.393 1.00 68.75 73 VAL A C 1
ATOM 629 O O . VAL A 1 73 ? 3.508 -4.927 -14.914 1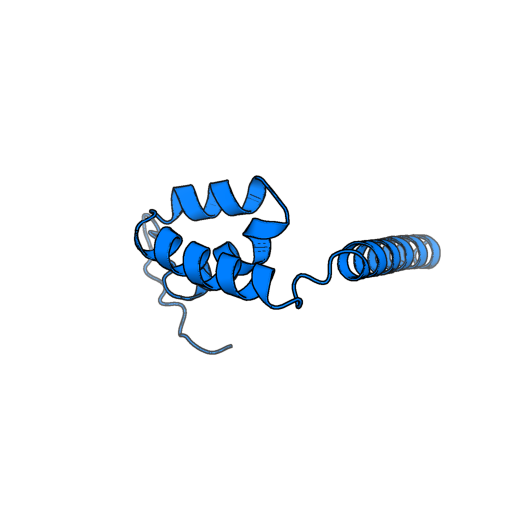.00 68.75 73 VAL A O 1
ATOM 632 N N . TYR A 1 74 ? 4.035 -2.748 -15.096 1.00 59.34 74 TYR A N 1
ATOM 633 C CA . TYR A 1 74 ? 4.317 -2.807 -16.524 1.00 59.34 74 TYR A CA 1
ATOM 634 C C . TYR A 1 74 ? 5.772 -3.221 -16.683 1.00 59.34 74 TYR A C 1
ATOM 636 O O . TYR A 1 74 ? 6.681 -2.552 -16.196 1.00 59.34 74 TYR A O 1
ATOM 644 N N . ASN A 1 75 ? 5.970 -4.372 -17.305 1.00 56.19 75 ASN A N 1
ATOM 645 C CA . ASN A 1 75 ? 7.280 -4.877 -17.660 1.00 56.19 75 ASN A CA 1
ATOM 646 C C . ASN A 1 75 ? 7.373 -4.745 -19.180 1.00 56.19 75 ASN A C 1
ATOM 648 O O . ASN A 1 75 ? 6.533 -5.321 -19.870 1.00 56.19 75 ASN A O 1
ATOM 652 N N . ASP A 1 76 ? 8.358 -4.016 -19.704 1.00 60.06 76 ASP A N 1
ATOM 653 C CA . ASP A 1 76 ? 8.519 -3.736 -21.146 1.00 60.06 76 ASP A CA 1
ATOM 654 C C . ASP A 1 76 ? 8.827 -4.992 -22.005 1.00 60.06 76 ASP A C 1
ATOM 656 O O . ASP A 1 76 ? 9.339 -4.886 -23.117 1.00 60.06 76 ASP A O 1
ATOM 660 N N . GLY A 1 77 ? 8.522 -6.209 -21.535 1.00 58.62 77 GLY A N 1
ATOM 661 C CA . GLY A 1 77 ? 8.748 -7.418 -22.328 1.00 58.62 77 GLY A CA 1
ATOM 662 C C . GLY A 1 77 ? 8.276 -8.765 -21.781 1.00 58.62 77 GLY A C 1
ATOM 663 O O . GLY A 1 77 ? 8.330 -9.721 -22.540 1.00 58.62 77 GLY A O 1
ATOM 664 N N . PHE A 1 78 ? 7.806 -8.902 -20.536 1.00 52.75 78 PHE A N 1
ATOM 665 C CA . PHE A 1 78 ? 7.289 -10.191 -20.040 1.00 52.75 78 PHE A CA 1
ATOM 666 C C . PHE A 1 78 ? 6.209 -9.997 -18.970 1.00 52.75 78 PHE A C 1
ATOM 668 O O . PHE A 1 78 ? 6.495 -9.510 -17.873 1.00 52.75 78 PHE A O 1
ATOM 675 N N . GLU A 1 79 ? 4.979 -10.407 -19.292 1.00 46.84 79 GLU A N 1
ATOM 676 C CA . GLU A 1 79 ? 3.866 -10.518 -18.346 1.00 46.84 79 GLU A CA 1
ATOM 677 C C . GLU A 1 79 ? 4.192 -11.569 -17.278 1.00 46.84 79 GLU A C 1
ATOM 679 O O . GLU A 1 79 ? 4.357 -12.751 -17.577 1.00 46.84 79 GLU A O 1
ATOM 684 N N . PHE A 1 80 ? 4.242 -11.151 -16.014 1.00 52.56 80 PHE A N 1
ATOM 685 C CA . PHE A 1 80 ? 4.123 -12.069 -14.888 1.00 52.56 80 PHE A CA 1
ATOM 686 C C . PHE A 1 80 ? 2.955 -11.627 -14.017 1.00 52.56 80 PHE A C 1
ATOM 688 O O . PHE A 1 80 ? 2.972 -10.556 -13.412 1.00 52.56 80 PHE A O 1
ATOM 695 N N . HIS A 1 81 ? 1.940 -12.483 -13.935 1.00 47.38 81 HIS A N 1
ATOM 696 C CA . HIS A 1 81 ? 0.881 -12.358 -12.947 1.00 47.38 81 HIS A CA 1
ATOM 697 C C . HIS A 1 81 ? 1.427 -12.823 -11.595 1.00 47.38 81 HIS A C 1
ATOM 699 O O . HIS A 1 81 ? 1.616 -14.020 -11.375 1.00 47.38 81 HIS A O 1
ATOM 705 N N . ILE A 1 82 ? 1.678 -11.891 -10.673 1.00 52.16 82 ILE A N 1
ATOM 706 C CA . ILE A 1 82 ? 1.849 -12.261 -9.265 1.00 52.16 82 ILE A CA 1
ATOM 707 C C . ILE A 1 82 ? 0.459 -12.649 -8.753 1.00 52.16 82 ILE A C 1
ATOM 709 O O . ILE A 1 82 ? -0.430 -11.807 -8.626 1.00 52.16 82 ILE A O 1
ATOM 713 N N . LEU A 1 83 ? 0.257 -13.945 -8.509 1.00 50.09 83 LEU A N 1
ATOM 714 C CA . LEU A 1 83 ? -0.939 -14.449 -7.845 1.00 50.09 83 LEU A CA 1
ATOM 715 C C . LEU A 1 83 ? -1.051 -13.801 -6.460 1.00 50.09 83 LEU A C 1
ATOM 717 O O . LEU A 1 83 ? -0.123 -13.869 -5.652 1.00 50.09 83 LEU A O 1
ATOM 721 N N . LYS A 1 84 ? -2.214 -13.196 -6.186 1.00 48.00 84 LYS A N 1
ATOM 722 C CA . LYS A 1 84 ? -2.679 -12.929 -4.818 1.00 48.00 84 LYS A CA 1
ATOM 723 C C . LYS A 1 84 ? -2.515 -14.226 -4.017 1.00 48.00 84 LYS A C 1
ATOM 725 O O . LYS A 1 84 ? -2.876 -15.273 -4.538 1.00 48.00 84 LYS A O 1
ATOM 730 N N . TYR A 1 85 ? -2.033 -14.112 -2.779 1.00 46.31 85 TYR A N 1
ATOM 731 C CA . TYR A 1 85 ? -1.745 -15.168 -1.791 1.00 46.31 85 TYR A CA 1
ATOM 732 C C . TYR A 1 85 ? -0.300 -15.669 -1.757 1.00 46.31 85 TYR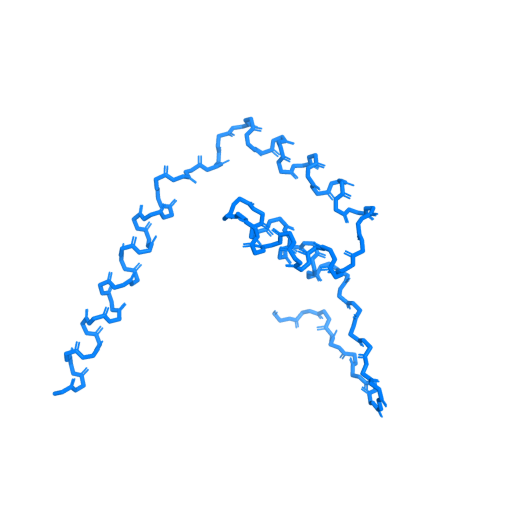 A C 1
ATOM 734 O O . TYR A 1 85 ? -0.053 -16.746 -2.278 1.00 46.31 85 TYR A O 1
ATOM 742 N N . TRP A 1 86 ? 0.585 -14.940 -1.061 1.00 38.97 86 TRP A N 1
ATOM 743 C CA . TRP A 1 86 ? 1.506 -15.464 -0.032 1.00 38.97 86 TRP A CA 1
ATOM 744 C C . TRP A 1 86 ? 1.714 -14.387 1.039 1.00 38.97 86 TRP A C 1
ATOM 746 O O . TRP A 1 86 ? 1.973 -13.224 0.654 1.00 38.97 86 TRP A O 1
#

Organism: NCBI:txid5486

Foldseek 3Di:
DVVVVVVVVVVVVVVVVVVVVVDPCVPVVSVVVLVVVLVVLVVDDLVVLVVQCPPDVSSVVSSVVSCVVDPDDDDVDDDDDPDPDD

Radius of gyration: 17.52 Å; chains: 1; bounding box: 44×27×43 Å

Sequence (86 aa):
MLEYILRQVDRGRNQLKRLYSINNFDRGIFRIIEEILCKILDSVNQIDIIHLRFIHRFFQEPCRVKLLENIHVYNDGFEFHILKYW

pLDDT: mean 70.9, std 15.28, range [38.97, 91.5]